Protein AF-A0A812W4Q2-F1 (afdb_monomer_lite)

Foldseek 3Di:
DDWDDDPQWTFDAQLQPRDTDAPD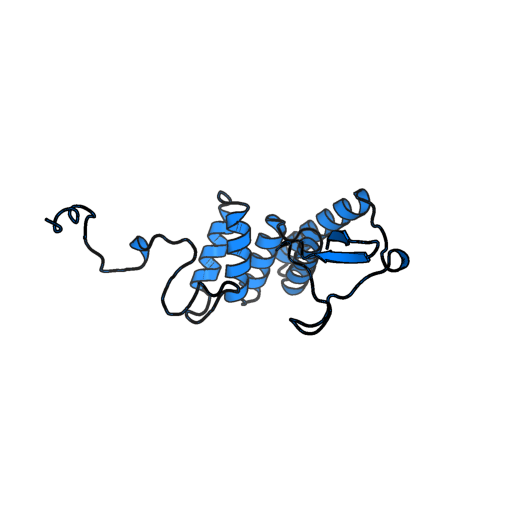PVVDDGDTDHPVNDDDDDPVNLVVLLVVLLVQLVVCLVVLVLVSNLVSLVSNCSSHVQPLSSLQSNLSSCLSVLNLLQSLLSLVSSCVVPVPDPSSVVSNVSSVVSDDQQRQHPVRQRHVVDRPPDDDPVPPDPPPPDDDPDDDPDDDD

Secondary structure (DSSP, 8-state):
-EEEEETTEEEEE-TTT-PBPPSSSTTSPPPPB-GGGPPP--HHHHHHHHHHHHHHHHHHHHTT-HHHHHHHHHHHHHH-TT-HHHHHHHHHHHHHTT-HHHHHHHHHHHHHH-TT-HHHHHHHHHHHHHS-TTPPPTTS--STT---TT--GGGS-TT-----S--------

Sequence (173 aa):
MSAFTMFDEYFLKDLGTDQAIWAGEPGGELKRFAANELRPVGDELFDLRFTIAQNLAAVCLRRSMYKEAIEWADAALSMDGKAPKALMRLGAALLRSGKPGPASDRLAAAQKAMPNDPEVRKLLREAELKRSPTWVCANGCCGPWGLVCGGSIAETMPGAAGVSVAGMHRMME

pLDDT: mean 75.86, std 21.26, range [28.69, 97.94]

Structure (mmCIF, N/CA/C/O backbone):
data_AF-A0A812W4Q2-F1
#
_entry.id   AF-A0A812W4Q2-F1
#
loop_
_atom_site.group_PDB
_atom_site.id
_atom_site.type_symbol
_atom_site.label_atom_id
_atom_site.label_alt_id
_atom_site.label_comp_id
_atom_site.label_asym_id
_atom_site.label_entity_id
_atom_site.label_seq_id
_atom_site.pdbx_PDB_ins_code
_atom_site.Cartn_x
_atom_site.Cartn_y
_atom_site.Cartn_z
_atom_site.occupancy
_atom_site.B_iso_or_equiv
_atom_site.auth_seq_id
_atom_site.auth_comp_id
_atom_site.auth_asym_id
_atom_site.auth_atom_id
_atom_site.pdbx_PDB_model_num
ATOM 1 N N . MET A 1 1 ? 5.795 -5.856 -11.205 1.00 57.22 1 MET A N 1
ATOM 2 C CA . MET A 1 1 ? 5.867 -7.256 -11.687 1.00 57.22 1 MET A CA 1
ATOM 3 C C . MET A 1 1 ? 7.314 -7.589 -11.998 1.00 57.22 1 MET A C 1
ATOM 5 O O . MET A 1 1 ? 7.953 -6.795 -12.678 1.00 57.22 1 MET A O 1
ATOM 9 N N . SER A 1 2 ? 7.828 -8.710 -11.498 1.00 55.00 2 SER A N 1
ATOM 10 C CA . SER A 1 2 ? 9.112 -9.277 -11.932 1.00 55.00 2 SER A CA 1
ATOM 11 C C . SER A 1 2 ? 8.847 -10.511 -12.793 1.00 55.00 2 SER A C 1
ATOM 13 O O . SER A 1 2 ? 7.814 -11.169 -12.638 1.00 55.00 2 SER A O 1
ATOM 15 N N . ALA A 1 3 ? 9.750 -10.796 -13.729 1.00 58.22 3 ALA A N 1
ATOM 16 C CA . ALA A 1 3 ? 9.686 -11.983 -14.570 1.00 58.22 3 ALA A CA 1
ATOM 17 C C . ALA A 1 3 ? 10.834 -12.932 -14.210 1.00 58.22 3 ALA A C 1
ATOM 19 O O . ALA A 1 3 ? 11.943 -12.475 -13.932 1.00 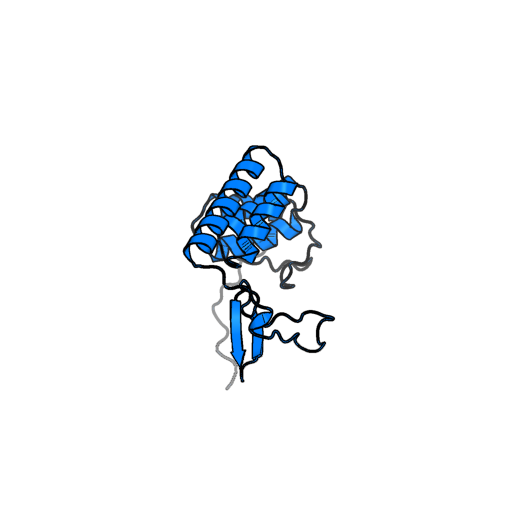58.22 3 ALA A O 1
ATOM 20 N N . PHE A 1 4 ? 10.575 -14.238 -14.212 1.00 61.19 4 PHE A N 1
ATOM 21 C CA . PHE A 1 4 ? 11.614 -15.263 -14.084 1.00 61.19 4 PHE A CA 1
ATOM 22 C C . PHE A 1 4 ? 11.594 -16.182 -15.302 1.00 61.19 4 PHE A C 1
ATOM 24 O O . PHE A 1 4 ? 10.547 -16.358 -15.928 1.00 61.19 4 PHE A O 1
ATOM 31 N N . THR A 1 5 ? 12.758 -16.733 -15.640 1.00 55.25 5 THR A N 1
ATOM 32 C CA . THR A 1 5 ? 12.945 -17.575 -16.821 1.00 55.25 5 THR A CA 1
ATOM 33 C C . THR A 1 5 ? 12.847 -19.051 -16.460 1.00 55.25 5 THR A C 1
ATOM 35 O O . THR A 1 5 ? 13.419 -19.510 -15.469 1.00 55.25 5 THR A O 1
ATOM 38 N N . MET A 1 6 ? 12.139 -19.815 -17.285 1.00 58.53 6 MET A N 1
ATOM 39 C CA . MET A 1 6 ? 12.185 -21.274 -17.279 1.00 58.53 6 MET A CA 1
ATOM 40 C C . MET A 1 6 ? 12.067 -21.735 -18.737 1.00 58.53 6 MET A C 1
ATOM 42 O O . MET A 1 6 ? 11.047 -21.495 -19.366 1.00 58.53 6 MET A O 1
ATOM 46 N N . PHE A 1 7 ? 13.129 -22.342 -19.284 1.00 58.66 7 PHE A N 1
ATOM 47 C CA . PHE A 1 7 ? 13.194 -22.824 -20.679 1.00 58.66 7 PHE A CA 1
ATOM 48 C C . PHE A 1 7 ? 12.794 -21.776 -21.745 1.00 58.66 7 PHE A C 1
ATOM 50 O O . PHE A 1 7 ? 11.938 -22.044 -22.578 1.00 58.66 7 PHE A O 1
ATOM 57 N N . ASP A 1 8 ? 13.394 -20.579 -21.705 1.00 62.84 8 ASP A N 1
ATOM 58 C CA . ASP A 1 8 ? 13.127 -19.442 -22.619 1.00 62.84 8 ASP A CA 1
ATOM 59 C C . ASP A 1 8 ? 11.710 -18.838 -22.557 1.00 62.84 8 ASP A C 1
ATOM 61 O O . ASP A 1 8 ? 11.375 -17.925 -23.315 1.00 62.84 8 ASP A O 1
ATOM 65 N N . GLU A 1 9 ? 10.892 -19.279 -21.602 1.00 65.31 9 GLU A N 1
ATOM 66 C CA . GLU A 1 9 ? 9.574 -18.719 -21.318 1.00 65.31 9 GLU A CA 1
ATOM 67 C C . GLU A 1 9 ? 9.625 -17.830 -20.066 1.00 65.31 9 GLU A C 1
ATOM 69 O O . GLU A 1 9 ? 10.291 -18.151 -19.071 1.00 65.31 9 GLU A O 1
ATOM 74 N N . TYR A 1 10 ? 8.909 -16.701 -20.111 1.00 65.50 10 TYR A N 1
ATOM 75 C CA . TYR A 1 10 ? 8.801 -15.774 -18.986 1.00 65.50 10 TYR A CA 1
ATOM 76 C C . TYR A 1 10 ? 7.458 -15.923 -18.276 1.00 65.50 10 TYR A C 1
ATOM 78 O O . TYR A 1 10 ? 6.392 -15.862 -18.897 1.00 65.50 10 TYR A O 1
ATOM 86 N N . PHE A 1 11 ? 7.527 -16.032 -16.951 1.00 71.38 11 PHE A N 1
ATOM 87 C CA . PHE A 1 11 ? 6.368 -16.048 -16.063 1.00 71.38 11 PHE A CA 1
ATOM 88 C C . PHE A 1 11 ? 6.322 -14.770 -15.232 1.00 71.38 11 PHE A C 1
ATOM 90 O O . PHE A 1 11 ? 7.345 -14.325 -14.706 1.00 71.38 11 PHE A O 1
ATOM 97 N N . LEU A 1 12 ? 5.128 -14.193 -15.087 1.00 73.75 12 LEU A N 1
ATOM 98 C CA . LEU A 1 12 ? 4.919 -13.021 -14.242 1.00 73.75 12 LEU A CA 1
ATOM 99 C C . LEU A 1 12 ? 4.743 -13.439 -12.785 1.00 73.75 12 LEU A C 1
ATOM 101 O O . LEU A 1 12 ? 3.986 -14.361 -12.480 1.00 73.75 12 LEU A O 1
ATOM 105 N N . LYS A 1 13 ? 5.403 -12.715 -11.884 1.00 74.75 13 LYS A N 1
ATOM 106 C CA . LYS A 1 13 ? 5.212 -12.841 -10.440 1.00 74.75 13 LYS A CA 1
ATOM 107 C C . LYS A 1 13 ? 4.623 -11.579 -9.837 1.00 74.75 13 LYS A C 1
ATOM 109 O O . LYS A 1 13 ? 4.940 -10.451 -10.244 1.00 74.75 13 LYS A O 1
ATOM 114 N N . ASP A 1 14 ? 3.793 -11.790 -8.826 1.00 71.12 14 ASP A N 1
ATOM 115 C CA . ASP A 1 14 ? 3.319 -10.735 -7.947 1.00 71.12 14 ASP A CA 1
ATOM 116 C C . ASP A 1 14 ? 4.452 -10.342 -6.996 1.00 71.12 14 ASP A C 1
ATOM 118 O O . ASP A 1 14 ? 5.007 -11.168 -6.279 1.00 71.12 14 ASP A O 1
ATOM 122 N N . LEU A 1 15 ? 4.798 -9.057 -6.984 1.00 68.38 15 LEU A N 1
ATOM 123 C CA . LEU A 1 15 ? 5.868 -8.525 -6.142 1.00 68.38 15 LEU A CA 1
ATOM 124 C C . LEU A 1 15 ? 5.498 -8.496 -4.653 1.00 68.38 15 LEU A C 1
ATOM 126 O O . LEU A 1 15 ? 6.384 -8.467 -3.797 1.00 68.38 15 LEU A O 1
ATOM 130 N N . GLY A 1 16 ? 4.205 -8.502 -4.324 1.00 63.75 16 GLY A N 1
ATOM 131 C CA . GLY A 1 16 ? 3.737 -8.552 -2.942 1.00 6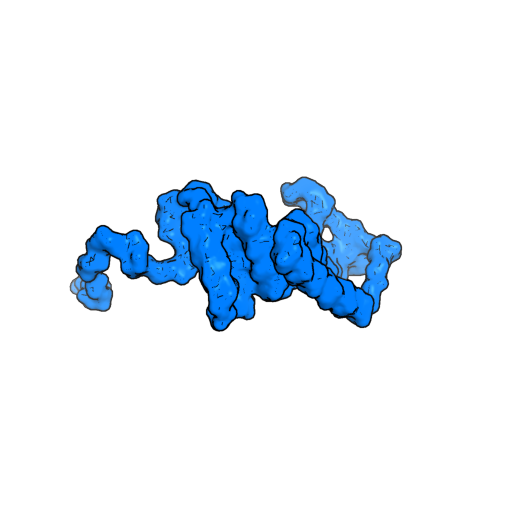3.75 16 GLY A CA 1
ATOM 132 C C . GLY A 1 16 ? 3.885 -9.945 -2.329 1.00 63.75 16 GLY A C 1
ATOM 133 O O . GLY A 1 16 ? 4.341 -10.076 -1.190 1.00 63.75 16 GLY A O 1
ATOM 134 N N . THR A 1 17 ? 3.529 -10.982 -3.088 1.00 67.31 17 THR A N 1
ATOM 135 C CA . THR A 1 17 ? 3.414 -12.368 -2.597 1.00 67.31 17 THR A CA 1
ATOM 136 C C . THR A 1 17 ? 4.518 -13.306 -3.090 1.00 67.31 17 THR A C 1
ATOM 138 O O . THR A 1 17 ? 4.675 -14.384 -2.523 1.00 67.31 17 THR A O 1
ATOM 141 N N . ASP A 1 18 ? 5.288 -12.903 -4.105 1.00 70.69 18 ASP A N 1
ATOM 142 C CA . ASP A 1 18 ? 6.246 -13.736 -4.858 1.00 70.69 18 ASP A CA 1
ATOM 143 C C . ASP A 1 18 ? 5.609 -14.991 -5.498 1.00 70.69 18 ASP A C 1
ATOM 145 O O . ASP A 1 18 ? 6.291 -15.939 -5.892 1.00 70.69 18 ASP A O 1
ATOM 149 N N . GLN A 1 19 ? 4.278 -14.996 -5.631 1.00 71.12 19 GLN A N 1
ATOM 150 C CA . GLN A 1 19 ? 3.528 -16.054 -6.302 1.00 71.12 19 GLN A CA 1
ATOM 151 C C . GLN A 1 19 ? 3.410 -15.769 -7.802 1.00 71.12 19 GLN A C 1
ATOM 153 O O . GLN A 1 19 ? 3.396 -14.615 -8.239 1.00 71.12 19 GLN A O 1
ATOM 158 N N . ALA A 1 20 ? 3.321 -16.832 -8.603 1.00 73.81 20 ALA A N 1
ATOM 159 C CA . ALA A 1 20 ? 3.072 -16.712 -10.035 1.00 73.81 20 ALA A CA 1
ATOM 160 C C . ALA A 1 20 ? 1.671 -16.128 -10.290 1.00 73.81 20 ALA A C 1
ATOM 162 O O . ALA A 1 20 ? 0.694 -16.539 -9.662 1.00 73.81 20 ALA A O 1
ATOM 163 N N . ILE A 1 21 ? 1.578 -15.172 -11.216 1.00 70.19 21 ILE A N 1
ATOM 164 C CA . ILE A 1 21 ? 0.316 -14.551 -11.620 1.00 70.19 21 ILE A CA 1
ATOM 165 C C . ILE A 1 21 ? -0.280 -15.356 -12.773 1.00 70.19 21 ILE A C 1
ATOM 167 O O . ILE A 1 21 ? 0.320 -15.480 -13.841 1.00 70.19 21 ILE A O 1
ATOM 171 N N . TRP A 1 22 ? -1.504 -15.835 -12.577 1.00 65.62 22 TRP A N 1
ATOM 172 C CA . TRP A 1 22 ? -2.339 -16.379 -13.642 1.00 65.62 22 TRP A CA 1
ATOM 173 C C . TRP A 1 22 ? -2.986 -15.213 -14.389 1.00 65.62 22 TRP A C 1
ATOM 175 O O . TRP A 1 22 ? -3.690 -14.406 -13.783 1.00 65.62 22 TRP A O 1
ATOM 185 N N . ALA A 1 23 ? -2.757 -15.089 -15.695 1.00 60.72 23 ALA A N 1
ATOM 186 C CA . ALA A 1 23 ? -3.556 -14.178 -16.509 1.00 60.72 23 ALA A CA 1
ATOM 187 C C . ALA A 1 23 ? -4.712 -14.975 -17.128 1.00 60.72 23 ALA A C 1
ATOM 189 O O . ALA A 1 23 ? -4.554 -15.583 -18.183 1.00 60.72 23 ALA A O 1
ATOM 190 N N . GLY A 1 24 ? -5.850 -15.000 -16.433 1.00 63.19 24 GLY A N 1
ATOM 191 C CA . GLY A 1 24 ? -7.023 -15.807 -16.775 1.00 63.19 24 GLY A CA 1
ATOM 192 C C . GLY A 1 24 ? -7.847 -16.157 -15.532 1.00 63.19 24 GLY A C 1
ATOM 193 O O . GLY A 1 24 ? -7.670 -15.546 -14.479 1.00 63.19 24 GLY A O 1
ATOM 194 N N . GLU A 1 25 ? -8.741 -17.138 -15.657 1.00 57.91 25 GLU A N 1
ATOM 195 C CA . GLU A 1 25 ? -9.475 -17.713 -14.521 1.00 57.91 25 GLU A CA 1
ATOM 196 C C . GLU A 1 25 ? -8.492 -18.299 -13.480 1.00 57.91 25 GLU A C 1
ATOM 198 O O . GLU A 1 25 ? -7.498 -18.929 -13.865 1.00 57.91 25 GLU A O 1
ATOM 203 N N . PRO A 1 26 ? -8.734 -18.126 -12.167 1.00 54.50 26 PRO A N 1
ATOM 204 C CA . PRO A 1 26 ? -7.930 -18.758 -11.123 1.00 54.50 26 PRO A CA 1
ATOM 205 C C . PRO A 1 26 ? -7.872 -20.284 -11.308 1.00 54.50 26 PRO A C 1
ATOM 207 O O . PRO A 1 26 ? -8.906 -20.944 -11.359 1.00 54.50 26 PRO A O 1
ATOM 210 N N . GLY A 1 27 ? -6.664 -20.850 -11.402 1.00 62.75 27 GLY A N 1
ATOM 211 C CA . GLY A 1 27 ? -6.459 -22.280 -11.679 1.00 62.75 27 GLY A CA 1
ATOM 212 C C . GLY A 1 27 ? -6.478 -22.667 -13.166 1.00 62.75 27 GLY A C 1
ATOM 213 O O . GLY A 1 27 ? -6.368 -23.852 -13.472 1.00 62.75 27 GLY A O 1
ATOM 214 N N . GLY A 1 28 ? -6.604 -21.693 -14.079 1.00 67.06 28 GLY A N 1
ATOM 215 C CA . GLY A 1 28 ? -6.359 -21.866 -15.517 1.00 67.06 28 GLY A CA 1
ATOM 216 C C . GLY A 1 28 ? -4.872 -22.049 -15.843 1.00 67.06 28 GLY A C 1
ATOM 217 O O . GLY A 1 28 ? -4.071 -22.228 -14.943 1.00 67.06 28 GLY A O 1
ATOM 218 N N . GLU A 1 29 ? -4.463 -22.008 -17.112 1.00 67.50 29 GLU A N 1
ATOM 219 C CA . GLU A 1 29 ? -3.035 -22.091 -17.472 1.00 67.50 29 GLU A CA 1
ATOM 220 C C . GLU A 1 29 ? -2.294 -20.766 -17.211 1.00 67.50 29 GLU A C 1
ATOM 222 O O . GLU A 1 29 ? -2.845 -19.676 -17.391 1.00 67.50 29 GLU A O 1
ATOM 227 N N . LEU A 1 30 ? -1.021 -20.836 -16.790 1.00 69.25 30 LEU A N 1
ATOM 228 C CA . LEU A 1 30 ? -0.177 -19.643 -16.665 1.00 69.25 30 LEU A CA 1
ATOM 229 C C . LEU A 1 30 ? 0.020 -19.034 -18.052 1.00 69.25 30 LEU A C 1
ATOM 231 O O . LEU A 1 30 ? 0.524 -19.691 -18.963 1.00 69.25 30 LEU A O 1
ATOM 235 N N . LYS A 1 31 ? -0.320 -17.752 -18.202 1.00 74.00 31 LYS A N 1
ATOM 236 C CA . LYS A 1 31 ? -0.041 -17.035 -19.443 1.00 74.00 31 LYS A CA 1
ATOM 237 C C . LYS A 1 31 ? 1.464 -16.882 -19.616 1.00 74.00 31 LYS A C 1
ATOM 239 O O . LYS A 1 31 ? 2.142 -16.279 -18.784 1.00 74.00 31 LYS A O 1
ATOM 244 N N . ARG A 1 32 ? 1.947 -17.424 -20.727 1.00 74.06 32 ARG A N 1
ATOM 245 C CA . ARG A 1 32 ? 3.338 -17.360 -21.162 1.00 74.06 32 ARG A CA 1
ATOM 246 C C . ARG A 1 32 ? 3.558 -16.085 -21.961 1.00 74.06 32 ARG A C 1
ATOM 248 O O . ARG A 1 32 ? 2.697 -15.712 -22.757 1.00 74.06 32 ARG A O 1
ATOM 255 N N . PHE A 1 33 ? 4.699 -15.444 -21.737 1.00 76.00 33 PHE A N 1
ATOM 256 C CA . PHE A 1 33 ? 5.133 -14.289 -22.514 1.00 76.00 33 PHE A CA 1
ATOM 257 C C . PHE A 1 33 ? 6.424 -14.618 -23.248 1.00 76.00 33 PHE A C 1
ATOM 259 O O . PHE A 1 33 ? 7.371 -15.145 -22.653 1.00 76.00 33 PHE A O 1
ATOM 266 N N . ALA A 1 34 ? 6.464 -14.282 -24.532 1.00 77.38 34 ALA A N 1
ATOM 267 C CA . ALA A 1 34 ? 7.688 -14.321 -25.312 1.00 77.38 34 ALA A CA 1
ATOM 268 C C . ALA A 1 34 ? 8.532 -13.064 -25.042 1.00 77.38 34 ALA A C 1
ATOM 270 O O . ALA A 1 34 ? 8.014 -11.996 -24.711 1.00 77.38 34 ALA A O 1
ATOM 271 N N . ALA A 1 35 ? 9.854 -13.167 -25.205 1.00 71.69 35 ALA A N 1
ATOM 272 C CA . ALA A 1 35 ? 10.777 -12.061 -24.927 1.00 71.69 35 ALA A CA 1
ATOM 273 C C . ALA A 1 35 ? 10.446 -10.776 -25.716 1.00 71.69 35 ALA A C 1
ATOM 275 O O . ALA A 1 35 ? 10.618 -9.672 -25.211 1.00 71.69 35 ALA A O 1
ATOM 276 N N . ASN A 1 36 ? 9.939 -10.915 -26.943 1.00 80.38 36 ASN A N 1
ATOM 277 C CA . ASN A 1 36 ? 9.543 -9.803 -27.813 1.00 80.38 36 ASN A CA 1
ATOM 278 C C . ASN A 1 36 ? 8.252 -9.087 -27.369 1.00 80.38 36 ASN A C 1
ATOM 280 O O . ASN A 1 36 ? 7.984 -7.978 -27.831 1.00 80.38 36 ASN A O 1
ATOM 284 N N . GLU A 1 37 ? 7.459 -9.694 -26.486 1.00 79.25 37 GLU A N 1
ATOM 285 C CA . GLU A 1 37 ? 6.258 -9.088 -25.898 1.00 79.25 37 GLU A CA 1
ATOM 286 C C . GLU A 1 37 ? 6.590 -8.231 -24.670 1.00 79.25 37 GLU A C 1
ATOM 288 O O . GLU A 1 37 ? 5.779 -7.412 -24.230 1.00 79.25 37 GLU A O 1
ATOM 293 N N . LEU A 1 38 ? 7.794 -8.395 -24.118 1.00 78.81 38 LEU A N 1
ATOM 294 C CA . LEU A 1 38 ? 8.265 -7.671 -22.950 1.00 78.81 38 LEU A CA 1
ATOM 295 C C . LEU A 1 38 ? 9.043 -6.425 -23.378 1.00 78.81 38 LEU A C 1
ATOM 297 O O . LEU A 1 38 ? 9.913 -6.464 -24.245 1.00 78.81 38 LEU A O 1
ATOM 301 N N . ARG A 1 39 ? 8.750 -5.292 -22.735 1.00 79.81 39 ARG A N 1
ATOM 302 C CA . ARG A 1 39 ? 9.539 -4.064 -22.888 1.00 79.81 39 ARG A CA 1
ATOM 303 C C . ARG A 1 39 ? 10.428 -3.888 -21.661 1.00 79.81 39 ARG A C 1
ATOM 305 O O . ARG A 1 39 ? 9.878 -3.693 -20.576 1.00 79.81 39 ARG A O 1
ATOM 312 N N . PRO A 1 40 ? 11.765 -3.924 -21.803 1.00 75.19 40 PRO A N 1
ATOM 313 C CA . PRO A 1 40 ? 12.649 -3.648 -20.684 1.00 75.19 40 PRO A CA 1
ATOM 314 C C . PRO A 1 40 ? 12.490 -2.185 -20.268 1.00 75.19 40 PRO A C 1
ATOM 316 O O . PRO A 1 40 ? 12.477 -1.274 -21.098 1.00 75.19 40 PRO A O 1
ATOM 319 N N . VAL A 1 41 ? 12.345 -1.967 -18.968 1.00 79.94 41 VAL A N 1
ATOM 320 C CA . VAL A 1 41 ? 12.371 -0.640 -18.353 1.00 79.94 41 VAL A CA 1
ATOM 321 C C . VAL A 1 41 ? 13.701 -0.544 -17.625 1.00 79.94 41 VAL A C 1
ATOM 323 O O . VAL A 1 41 ? 13.995 -1.410 -16.810 1.00 79.94 41 VAL A O 1
ATOM 326 N N . GLY A 1 42 ? 14.512 0.465 -17.946 1.00 86.19 42 GLY A N 1
ATOM 327 C CA . GLY A 1 42 ? 15.780 0.683 -17.248 1.00 86.19 42 GLY A CA 1
ATOM 328 C C . GLY A 1 42 ? 15.558 1.078 -15.788 1.00 86.19 42 GLY A C 1
ATOM 329 O O . GLY A 1 42 ? 14.576 1.762 -15.480 1.00 86.19 42 GLY A O 1
ATOM 330 N N . ASP A 1 43 ? 16.488 0.684 -14.921 1.00 84.75 43 ASP A N 1
ATOM 331 C CA . ASP A 1 43 ? 16.402 0.881 -13.468 1.00 84.75 43 ASP A CA 1
ATOM 332 C C . ASP A 1 43 ? 16.185 2.357 -13.095 1.00 84.75 43 ASP A C 1
ATOM 334 O O . ASP A 1 43 ? 15.310 2.675 -12.295 1.00 84.75 43 ASP A O 1
ATOM 338 N N . GLU A 1 44 ? 16.861 3.290 -13.775 1.00 87.06 44 GLU A N 1
ATOM 339 C CA . GLU A 1 44 ? 16.689 4.734 -13.550 1.00 87.06 44 GLU A CA 1
ATOM 340 C C . GLU A 1 44 ? 15.242 5.204 -13.774 1.00 87.06 44 GLU A C 1
ATOM 342 O O . GLU A 1 44 ? 14.687 5.992 -13.002 1.00 87.06 44 GLU A O 1
ATOM 347 N N . LEU A 1 45 ? 14.602 4.714 -14.841 1.00 86.69 45 LEU A N 1
ATOM 348 C CA . LEU A 1 45 ? 13.225 5.075 -15.165 1.00 86.69 45 LEU A CA 1
ATOM 349 C C . LEU A 1 45 ? 12.246 4.422 -14.185 1.00 86.69 45 LEU A C 1
ATOM 351 O O . LEU A 1 45 ? 11.205 5.010 -13.874 1.00 86.69 45 LEU A O 1
ATOM 355 N N . PHE A 1 46 ? 12.571 3.222 -13.709 1.00 86.56 46 PHE A N 1
ATOM 356 C CA . PHE A 1 46 ? 11.806 2.523 -12.687 1.00 86.56 46 PHE A CA 1
ATOM 357 C C . PHE A 1 46 ? 11.846 3.280 -11.350 1.00 86.56 46 PHE A C 1
ATOM 359 O O . PHE A 1 46 ? 10.787 3.646 -10.829 1.00 86.56 46 PHE A O 1
ATOM 366 N N . ASP A 1 47 ? 13.038 3.615 -10.856 1.00 88.50 47 ASP A N 1
ATOM 367 C CA . ASP A 1 47 ? 13.246 4.329 -9.591 1.00 88.50 47 ASP A CA 1
ATOM 368 C C . ASP A 1 47 ? 12.581 5.707 -9.592 1.00 88.50 47 ASP A C 1
ATOM 370 O O . ASP A 1 47 ? 11.925 6.116 -8.618 1.00 88.50 47 ASP A O 1
ATOM 374 N N . LEU A 1 48 ? 12.692 6.420 -10.717 1.00 92.25 48 LEU A N 1
ATOM 375 C CA . LEU A 1 48 ? 12.054 7.717 -10.893 1.00 92.25 48 LEU A CA 1
ATOM 376 C C . LEU A 1 48 ? 10.526 7.596 -10.838 1.00 92.25 48 LEU A C 1
ATOM 378 O O . LEU A 1 48 ? 9.874 8.332 -10.092 1.00 92.25 48 LEU A O 1
ATOM 382 N N . ARG A 1 49 ? 9.937 6.656 -11.589 1.00 92.75 49 ARG A N 1
ATOM 383 C CA . ARG A 1 49 ? 8.478 6.434 -11.601 1.00 92.75 49 ARG A CA 1
ATOM 384 C C . ARG A 1 49 ? 7.961 6.022 -10.231 1.00 92.75 49 ARG A C 1
ATOM 386 O O . ARG A 1 49 ? 6.929 6.539 -9.797 1.00 92.75 49 ARG A O 1
ATOM 393 N N . PHE A 1 50 ? 8.686 5.152 -9.538 1.00 93.00 50 PHE A N 1
ATOM 394 C CA . PHE A 1 50 ? 8.347 4.716 -8.190 1.00 93.00 50 PHE A CA 1
ATOM 395 C C . PHE A 1 50 ? 8.315 5.882 -7.202 1.00 93.00 50 PHE A C 1
ATOM 397 O O . PHE A 1 50 ? 7.329 6.076 -6.481 1.00 93.00 50 PHE A O 1
ATOM 404 N N . THR A 1 51 ? 9.355 6.713 -7.221 1.00 93.88 51 THR A N 1
ATOM 405 C CA . THR A 1 51 ? 9.459 7.889 -6.351 1.00 93.88 51 THR A CA 1
ATOM 406 C C . THR A 1 51 ? 8.361 8.911 -6.651 1.00 93.88 51 THR A C 1
ATOM 408 O O . THR A 1 51 ? 7.730 9.439 -5.730 1.00 93.88 51 THR A O 1
ATOM 411 N N . ILE A 1 52 ? 8.079 9.161 -7.934 1.00 95.94 52 ILE A N 1
ATOM 412 C CA . ILE A 1 52 ? 7.011 10.075 -8.361 1.00 95.94 52 ILE A CA 1
ATOM 413 C C . ILE A 1 52 ? 5.647 9.568 -7.889 1.00 95.94 52 ILE A C 1
ATOM 415 O O . ILE A 1 52 ? 4.908 10.334 -7.270 1.00 95.94 52 ILE A O 1
ATOM 419 N N . ALA A 1 53 ? 5.324 8.291 -8.110 1.00 96.06 53 ALA A N 1
ATOM 420 C CA . ALA A 1 53 ? 4.047 7.710 -7.694 1.00 96.06 53 ALA A CA 1
ATOM 421 C C . ALA A 1 53 ? 3.838 7.828 -6.175 1.00 96.06 53 ALA A C 1
ATOM 423 O O . ALA A 1 53 ? 2.783 8.265 -5.709 1.00 96.06 53 ALA A O 1
ATOM 424 N N . GLN A 1 54 ? 4.878 7.543 -5.387 1.00 96.06 54 GLN A N 1
ATOM 425 C CA . GLN A 1 54 ? 4.839 7.705 -3.935 1.00 96.06 54 GLN A CA 1
ATOM 426 C C . GLN A 1 54 ? 4.579 9.150 -3.488 1.00 96.06 54 GLN A C 1
ATOM 428 O O . GLN A 1 54 ? 3.806 9.386 -2.551 1.00 96.06 54 GLN A O 1
ATOM 433 N N . ASN A 1 55 ? 5.228 10.114 -4.137 1.00 96.75 55 ASN A N 1
ATOM 434 C CA . ASN A 1 55 ? 5.079 11.527 -3.805 1.00 96.75 55 ASN A CA 1
ATOM 435 C C . ASN A 1 55 ? 3.714 12.072 -4.241 1.00 96.75 55 ASN A C 1
ATOM 437 O O . ASN A 1 55 ? 3.094 12.822 -3.483 1.00 96.75 55 ASN A O 1
ATOM 441 N N . LEU A 1 56 ? 3.208 11.658 -5.405 1.00 97.31 56 LEU A N 1
ATOM 442 C CA . LEU A 1 56 ? 1.865 12.009 -5.869 1.00 97.31 56 LEU A CA 1
ATOM 443 C C . LEU A 1 56 ? 0.795 11.479 -4.916 1.00 97.31 56 LEU A C 1
ATOM 445 O O . LEU A 1 56 ? -0.041 12.263 -4.469 1.00 97.31 56 LEU A O 1
ATOM 449 N N . ALA A 1 57 ? 0.885 10.215 -4.489 1.00 97.06 57 ALA A N 1
ATOM 450 C CA . ALA A 1 57 ? -0.023 9.659 -3.484 1.00 97.06 57 ALA A CA 1
ATOM 451 C C . ALA A 1 57 ? -0.035 10.497 -2.189 1.00 97.06 57 ALA A C 1
ATOM 453 O O . ALA A 1 57 ? -1.095 10.783 -1.629 1.00 97.06 57 ALA A O 1
ATOM 454 N N . ALA A 1 58 ? 1.137 10.956 -1.735 1.00 97.06 58 ALA A N 1
ATOM 455 C CA . ALA A 1 58 ? 1.254 11.813 -0.555 1.00 97.06 58 ALA A CA 1
ATOM 456 C C . ALA A 1 58 ? 0.613 13.201 -0.754 1.00 97.06 58 ALA A C 1
ATOM 458 O O . ALA A 1 58 ? -0.040 13.726 0.150 1.00 97.06 58 ALA A O 1
ATOM 459 N N . VAL A 1 59 ? 0.792 13.814 -1.928 1.00 97.94 59 VAL A N 1
ATOM 460 C CA . VAL A 1 59 ? 0.185 15.113 -2.264 1.00 97.94 59 VAL A CA 1
ATOM 461 C C . VAL A 1 59 ? -1.333 14.996 -2.374 1.00 97.94 59 VAL A C 1
ATOM 463 O O . VAL A 1 59 ? -2.037 15.816 -1.782 1.00 97.94 59 VAL A O 1
ATOM 466 N N . CYS A 1 60 ? -1.835 13.970 -3.062 1.00 97.44 60 CYS A N 1
ATOM 467 C CA . CYS A 1 60 ? -3.264 13.697 -3.193 1.00 97.44 60 CYS A CA 1
ATOM 468 C C . CYS A 1 60 ? -3.922 13.486 -1.823 1.00 97.44 60 CYS A C 1
ATOM 470 O O . CYS A 1 60 ? -4.956 14.093 -1.547 1.00 97.44 60 CYS A O 1
ATOM 472 N N . LEU A 1 61 ? -3.280 12.738 -0.916 1.00 96.06 61 LEU A N 1
ATOM 473 C CA . LEU A 1 61 ? -3.748 12.572 0.465 1.00 96.06 61 LEU A CA 1
ATOM 474 C C . LEU A 1 61 ? -3.892 13.898 1.211 1.00 96.06 61 LEU A C 1
ATOM 476 O O . LEU A 1 61 ? -4.924 14.143 1.833 1.00 96.06 61 LEU A O 1
ATOM 480 N N . ARG A 1 62 ? -2.877 14.768 1.134 1.00 96.00 62 ARG A N 1
ATOM 481 C CA . ARG A 1 62 ? -2.921 16.089 1.787 1.00 96.00 62 ARG A CA 1
ATOM 482 C C . ARG A 1 62 ? -4.009 16.993 1.216 1.00 96.00 62 ARG A C 1
ATOM 484 O O . ARG A 1 62 ? -4.519 17.846 1.932 1.00 96.00 62 ARG A O 1
ATOM 491 N N . ARG A 1 63 ? -4.355 16.812 -0.059 1.00 97.12 63 ARG A N 1
ATOM 492 C CA . ARG A 1 63 ? -5.424 17.551 -0.744 1.00 97.12 63 ARG A CA 1
ATOM 493 C C . ARG A 1 63 ? -6.797 16.886 -0.632 1.00 97.12 63 ARG A C 1
ATOM 495 O O . ARG A 1 63 ? -7.730 17.346 -1.280 1.00 97.12 63 ARG A O 1
ATOM 502 N N . SER A 1 64 ? -6.927 15.814 0.151 1.00 96.12 64 SER A N 1
ATOM 503 C CA . SER A 1 64 ? -8.162 15.026 0.274 1.00 96.12 64 SER A CA 1
ATOM 504 C C . SER A 1 64 ? -8.677 14.438 -1.051 1.00 96.12 64 SER A C 1
ATOM 506 O O . SER A 1 64 ? -9.845 14.078 -1.171 1.00 96.12 64 SER A O 1
ATOM 508 N N . MET A 1 65 ? -7.795 14.297 -2.044 1.00 97.44 65 MET A N 1
ATOM 509 C CA . MET A 1 65 ? -8.055 13.648 -3.332 1.00 97.44 65 MET A CA 1
ATOM 510 C C . MET A 1 65 ? -7.886 12.135 -3.157 1.00 97.44 65 MET A C 1
ATOM 512 O O . MET A 1 65 ? -6.868 11.551 -3.533 1.00 97.44 65 MET A O 1
ATOM 516 N N . TYR A 1 66 ? -8.826 11.505 -2.447 1.00 96.62 66 TYR A N 1
ATOM 517 C CA . TYR A 1 66 ? -8.650 10.128 -1.973 1.00 96.62 66 TYR A CA 1
ATOM 518 C C . TYR A 1 66 ? -8.630 9.098 -3.102 1.00 96.62 66 TYR A C 1
ATOM 520 O O . TYR A 1 66 ? -7.919 8.104 -2.992 1.00 96.62 66 TYR A O 1
ATOM 528 N N . LYS A 1 67 ? -9.383 9.328 -4.181 1.00 96.25 67 LYS A N 1
ATOM 529 C CA . LYS A 1 67 ? -9.438 8.404 -5.318 1.00 96.25 67 LYS A CA 1
ATOM 530 C C . LYS A 1 67 ? -8.091 8.366 -6.042 1.00 96.25 67 LYS A C 1
ATOM 532 O O . LYS A 1 67 ? -7.517 7.299 -6.216 1.00 96.25 67 LYS A O 1
ATOM 537 N N . GLU A 1 68 ? -7.550 9.534 -6.354 1.00 96.56 68 GLU A N 1
ATOM 538 C CA . GLU A 1 68 ? -6.249 9.701 -6.993 1.00 96.56 68 GLU A CA 1
ATOM 539 C C . GLU A 1 68 ? -5.123 9.206 -6.077 1.00 96.56 68 GLU A C 1
ATOM 541 O O . GLU A 1 68 ? -4.169 8.585 -6.534 1.00 96.56 68 GLU A O 1
ATOM 546 N N . ALA A 1 69 ? -5.237 9.426 -4.762 1.00 97.62 69 ALA A N 1
ATOM 547 C CA . ALA A 1 69 ? -4.275 8.891 -3.803 1.00 97.62 69 ALA A CA 1
ATOM 548 C C . ALA A 1 69 ? -4.220 7.357 -3.814 1.00 97.62 69 ALA A C 1
ATOM 550 O O . ALA A 1 69 ? -3.128 6.799 -3.713 1.00 97.62 69 ALA A O 1
ATOM 551 N N . ILE A 1 70 ? -5.376 6.693 -3.934 1.00 96.75 70 ILE A N 1
ATOM 552 C CA . ILE A 1 70 ? -5.460 5.235 -4.078 1.00 96.75 70 ILE A CA 1
ATOM 553 C C . ILE A 1 70 ? -4.784 4.811 -5.383 1.00 96.75 70 ILE A C 1
ATOM 555 O O . ILE A 1 70 ? -3.883 3.982 -5.339 1.00 96.75 70 ILE A O 1
ATOM 559 N N . GLU A 1 71 ? -5.132 5.440 -6.509 1.00 96.31 71 GLU A N 1
ATOM 560 C CA . GLU A 1 71 ? -4.564 5.120 -7.829 1.00 96.31 71 GLU A CA 1
ATOM 561 C C . GLU A 1 71 ? -3.029 5.238 -7.848 1.00 96.31 71 GLU A C 1
ATOM 563 O O . GLU A 1 71 ? -2.332 4.326 -8.298 1.00 96.31 71 GLU A O 1
ATOM 568 N N . TRP A 1 72 ? -2.473 6.322 -7.300 1.00 97.50 72 TRP A N 1
ATOM 569 C CA . TRP A 1 72 ? -1.021 6.511 -7.239 1.00 97.50 72 TRP A CA 1
ATOM 570 C C . TRP A 1 72 ? -0.330 5.571 -6.249 1.00 97.50 72 TRP A C 1
ATOM 572 O O . TRP A 1 72 ? 0.792 5.125 -6.504 1.00 97.50 72 TRP A O 1
ATOM 582 N N . ALA A 1 73 ? -0.975 5.255 -5.124 1.00 95.94 73 ALA A N 1
ATOM 583 C CA . ALA A 1 73 ? -0.434 4.289 -4.177 1.00 95.94 73 ALA A CA 1
ATOM 584 C C . ALA A 1 73 ? -0.441 2.866 -4.761 1.00 95.94 73 ALA A C 1
ATOM 586 O O . ALA A 1 73 ? 0.553 2.158 -4.616 1.00 95.94 73 ALA A O 1
ATOM 587 N N . ASP A 1 74 ? -1.492 2.478 -5.486 1.00 93.69 74 ASP A N 1
ATOM 588 C CA . ASP A 1 74 ? -1.567 1.199 -6.200 1.00 93.69 74 ASP A CA 1
ATOM 589 C C . ASP A 1 74 ? -0.534 1.121 -7.333 1.00 93.69 74 ASP A C 1
ATOM 591 O O . ASP A 1 74 ? 0.103 0.081 -7.522 1.00 93.69 74 ASP A O 1
ATOM 595 N N . ALA A 1 75 ? -0.281 2.228 -8.040 1.00 92.75 75 ALA A N 1
ATOM 596 C CA . ALA A 1 75 ? 0.800 2.300 -9.021 1.00 92.75 75 ALA A CA 1
ATOM 597 C C . ALA A 1 75 ? 2.173 2.062 -8.365 1.00 92.75 75 ALA A C 1
ATOM 599 O O . ALA A 1 75 ? 2.975 1.279 -8.878 1.00 92.75 75 ALA A O 1
ATOM 600 N N . ALA A 1 76 ? 2.428 2.676 -7.204 1.00 94.19 76 ALA A N 1
ATOM 601 C CA . ALA A 1 76 ? 3.645 2.432 -6.430 1.00 94.19 76 ALA A CA 1
ATOM 602 C C . ALA A 1 76 ? 3.759 0.970 -5.966 1.00 94.19 76 ALA A C 1
ATOM 604 O O . ALA A 1 76 ? 4.834 0.386 -6.079 1.00 94.19 76 ALA A O 1
ATOM 605 N N . LEU A 1 77 ? 2.659 0.357 -5.522 1.00 91.75 77 LEU A N 1
ATOM 606 C CA . LEU A 1 77 ? 2.633 -1.049 -5.100 1.00 91.75 77 LEU A CA 1
ATOM 607 C C . LEU A 1 77 ? 2.779 -2.038 -6.263 1.00 91.75 77 LEU A C 1
ATOM 609 O O . LEU A 1 77 ? 3.319 -3.126 -6.094 1.00 91.75 77 LEU A O 1
ATOM 613 N N . SER A 1 78 ? 2.349 -1.663 -7.464 1.00 86.88 78 SER A N 1
ATOM 614 C CA . SER A 1 78 ? 2.548 -2.476 -8.672 1.00 86.88 78 SER A CA 1
ATOM 615 C C . SER A 1 78 ? 4.027 -2.553 -9.083 1.00 86.88 78 SER A C 1
ATOM 617 O O . SER A 1 78 ? 4.453 -3.523 -9.728 1.00 86.88 78 SER A O 1
ATOM 619 N N . MET A 1 79 ? 4.802 -1.526 -8.710 1.00 87.81 79 MET A N 1
ATOM 620 C CA . MET A 1 79 ? 6.255 -1.454 -8.887 1.00 87.81 79 MET A CA 1
ATOM 621 C C . MET A 1 79 ? 7.004 -2.116 -7.730 1.00 87.81 79 MET A C 1
ATOM 623 O O . MET A 1 79 ? 7.925 -2.873 -7.990 1.00 87.81 79 MET A O 1
ATOM 627 N N . ASP A 1 80 ? 6.585 -1.899 -6.483 1.00 87.44 80 ASP A N 1
ATOM 628 C CA . ASP A 1 80 ? 7.112 -2.590 -5.302 1.00 87.44 80 ASP A CA 1
ATOM 629 C C . ASP A 1 80 ? 5.962 -2.980 -4.365 1.00 87.44 80 ASP A C 1
ATOM 631 O O . ASP A 1 80 ? 5.427 -2.161 -3.613 1.00 87.44 80 ASP A O 1
ATOM 635 N N . GLY A 1 81 ? 5.607 -4.267 -4.386 1.00 84.38 81 GLY A N 1
ATOM 636 C CA . GLY A 1 81 ? 4.466 -4.810 -3.646 1.00 84.38 81 GLY A CA 1
ATOM 637 C C . GLY A 1 81 ? 4.612 -4.765 -2.126 1.00 84.38 81 GLY A C 1
ATOM 638 O O . GLY A 1 81 ? 3.629 -4.991 -1.417 1.00 84.38 81 GLY A O 1
ATOM 639 N N . LYS A 1 82 ? 5.808 -4.460 -1.608 1.00 86.50 82 LYS A N 1
ATOM 640 C CA . LYS A 1 82 ? 6.089 -4.370 -0.169 1.00 86.50 82 LYS A CA 1
ATOM 641 C C . LYS A 1 82 ? 6.484 -2.959 0.265 1.00 86.50 82 LYS A C 1
ATOM 643 O O . LYS A 1 82 ? 6.840 -2.777 1.429 1.00 86.50 82 LYS A O 1
ATOM 648 N N . ALA A 1 83 ? 6.351 -1.961 -0.615 1.00 91.75 83 ALA A N 1
ATOM 649 C CA . ALA A 1 83 ? 6.686 -0.566 -0.346 1.00 91.75 83 ALA A CA 1
ATOM 650 C C . ALA A 1 83 ? 5.923 -0.021 0.883 1.00 91.75 83 ALA A C 1
ATOM 652 O O . ALA A 1 83 ? 4.731 0.304 0.784 1.00 91.75 83 ALA A O 1
ATOM 653 N N . PRO A 1 84 ? 6.577 0.172 2.047 1.00 92.25 84 PRO A N 1
ATOM 654 C CA . PRO A 1 84 ? 5.859 0.409 3.303 1.00 92.25 84 PRO A CA 1
ATOM 655 C C . PRO A 1 84 ? 5.107 1.743 3.322 1.00 92.25 84 PRO A C 1
ATOM 657 O O . PRO A 1 84 ? 3.971 1.839 3.788 1.00 92.25 84 PRO A O 1
ATOM 660 N N . LYS A 1 85 ? 5.719 2.779 2.738 1.00 94.38 85 LYS A N 1
ATOM 661 C CA . LYS A 1 85 ? 5.113 4.106 2.586 1.00 94.38 85 LYS A CA 1
ATOM 662 C C . LYS A 1 85 ? 3.922 4.092 1.625 1.00 94.38 85 LYS A C 1
ATOM 664 O O . LYS A 1 85 ? 2.968 4.832 1.844 1.00 94.38 85 LYS A O 1
ATOM 669 N N . ALA A 1 86 ? 3.958 3.279 0.567 1.00 95.56 86 ALA A N 1
ATOM 670 C CA . ALA A 1 86 ? 2.830 3.148 -0.354 1.00 95.56 86 ALA A CA 1
ATOM 671 C C . ALA A 1 86 ? 1.662 2.406 0.315 1.00 95.56 86 ALA A C 1
ATOM 673 O O . ALA A 1 86 ? 0.535 2.893 0.258 1.00 95.56 86 ALA A O 1
ATOM 674 N N . LEU A 1 87 ? 1.942 1.319 1.049 1.00 95.31 87 LEU A N 1
ATOM 675 C CA . LEU A 1 87 ? 0.947 0.596 1.854 1.00 95.31 87 LEU A CA 1
ATOM 676 C C . LEU A 1 87 ? 0.275 1.507 2.890 1.00 95.31 87 LEU A C 1
ATOM 678 O O . LEU A 1 87 ? -0.953 1.532 2.990 1.00 95.31 87 LEU A O 1
ATOM 682 N N . MET A 1 88 ? 1.066 2.295 3.625 1.00 96.50 88 MET A N 1
ATOM 683 C CA . MET A 1 88 ? 0.549 3.256 4.602 1.00 96.50 88 MET A CA 1
ATOM 684 C C . MET A 1 88 ? -0.363 4.298 3.945 1.00 96.50 88 MET A C 1
ATOM 686 O O . MET A 1 88 ? -1.465 4.549 4.432 1.00 96.50 88 MET A O 1
ATOM 690 N N . ARG A 1 89 ? 0.073 4.895 2.828 1.00 96.69 89 ARG A N 1
ATOM 691 C CA . ARG A 1 89 ? -0.698 5.922 2.110 1.00 96.69 89 ARG A CA 1
ATOM 692 C C . ARG A 1 89 ? -1.989 5.364 1.518 1.00 96.69 89 ARG A C 1
ATOM 694 O O . ARG A 1 89 ? -3.031 6.000 1.656 1.00 96.69 89 ARG A O 1
ATOM 701 N N . LEU A 1 90 ? -1.944 4.169 0.931 1.00 96.62 90 LEU A N 1
ATOM 702 C CA . LEU A 1 90 ? -3.138 3.474 0.453 1.00 96.62 90 LEU A CA 1
ATOM 703 C C . LEU A 1 90 ? -4.122 3.235 1.604 1.00 96.62 90 LEU A C 1
ATOM 705 O O . LEU A 1 90 ? -5.300 3.567 1.499 1.00 96.62 90 LEU A O 1
ATOM 709 N N . GLY A 1 91 ? -3.625 2.720 2.729 1.00 96.06 91 GLY A N 1
ATOM 710 C CA . GLY A 1 91 ? -4.410 2.512 3.940 1.00 96.06 91 GLY A CA 1
ATOM 711 C C . GLY A 1 91 ? -5.067 3.792 4.460 1.00 96.06 91 GLY A C 1
ATOM 712 O O . GLY A 1 91 ? -6.270 3.812 4.722 1.00 96.06 91 GLY A O 1
ATOM 713 N N . ALA A 1 92 ? -4.307 4.886 4.538 1.00 97.38 92 ALA A N 1
ATOM 714 C CA . ALA A 1 92 ? -4.818 6.197 4.932 1.00 97.38 92 ALA A CA 1
ATOM 715 C C . ALA A 1 92 ? -5.901 6.710 3.967 1.00 97.38 92 ALA A C 1
ATOM 717 O O . ALA A 1 92 ? -6.937 7.208 4.412 1.00 97.38 92 ALA A O 1
ATOM 718 N N . ALA A 1 93 ? -5.688 6.567 2.656 1.00 97.56 93 ALA A N 1
ATOM 719 C CA . ALA A 1 93 ? -6.634 7.013 1.636 1.00 97.56 93 ALA A CA 1
ATOM 720 C C . ALA A 1 93 ? -7.938 6.208 1.703 1.00 97.56 93 ALA A C 1
ATOM 722 O O . ALA A 1 93 ? -9.023 6.790 1.727 1.00 97.56 93 ALA A O 1
ATOM 723 N N . LEU A 1 94 ? -7.839 4.882 1.834 1.00 96.75 94 LEU A N 1
ATOM 724 C CA . LEU A 1 94 ? -8.984 3.988 2.007 1.00 96.75 94 LEU A CA 1
ATOM 725 C C . LEU A 1 94 ? -9.778 4.335 3.269 1.00 96.75 94 LEU A C 1
ATOM 727 O O . LEU A 1 94 ? -11.001 4.482 3.199 1.00 96.75 94 LEU A O 1
ATOM 731 N N . LEU A 1 95 ? -9.092 4.554 4.392 1.00 96.62 95 LEU A N 1
ATOM 732 C CA . LEU A 1 95 ? -9.719 4.923 5.659 1.00 96.62 95 LEU A CA 1
ATOM 733 C C . LEU A 1 95 ? -10.495 6.241 5.549 1.00 96.62 95 LEU A C 1
ATOM 735 O O . LEU A 1 95 ? -11.642 6.326 5.990 1.00 96.62 95 LEU A O 1
ATOM 739 N N . ARG A 1 96 ? -9.887 7.260 4.932 1.00 95.88 96 ARG A N 1
ATOM 740 C CA . ARG A 1 96 ? -10.506 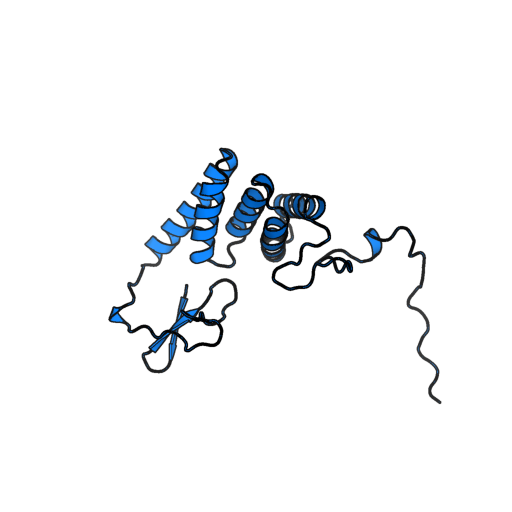8.580 4.728 1.00 95.88 96 ARG A CA 1
ATOM 741 C C . ARG A 1 96 ? -11.622 8.553 3.677 1.00 95.88 96 ARG A C 1
ATOM 743 O O . ARG A 1 96 ? -12.572 9.314 3.802 1.00 95.88 96 ARG A O 1
ATOM 750 N N . SER A 1 97 ? -11.561 7.633 2.713 1.00 95.44 97 SER A N 1
ATOM 751 C CA . SER A 1 97 ? -12.619 7.397 1.716 1.00 95.44 97 SER A CA 1
ATOM 752 C C . SER A 1 97 ? -13.814 6.577 2.232 1.00 95.44 97 SER A C 1
ATOM 754 O O . SER A 1 97 ? -14.726 6.282 1.463 1.00 95.44 97 SER A O 1
ATOM 756 N N . GLY A 1 98 ? -13.816 6.180 3.512 1.00 94.00 98 GLY A N 1
ATOM 757 C CA . GLY A 1 98 ? -14.914 5.420 4.120 1.00 94.00 98 GLY A CA 1
ATOM 758 C C . GLY A 1 98 ? -14.827 3.903 3.931 1.00 94.00 98 GLY A C 1
ATOM 759 O O . GLY A 1 98 ? -15.824 3.210 4.110 1.00 94.00 98 GLY A O 1
ATOM 760 N N . LYS A 1 99 ? -13.645 3.364 3.603 1.00 94.31 99 LYS A N 1
ATOM 761 C CA . LYS A 1 99 ? -13.392 1.921 3.432 1.00 94.31 99 LYS A CA 1
ATOM 762 C C . LYS A 1 99 ? -12.462 1.376 4.534 1.00 94.31 99 LYS A C 1
ATOM 764 O O . LYS A 1 99 ? -11.333 0.979 4.242 1.00 94.31 99 LYS A O 1
ATOM 769 N N . PRO A 1 100 ? -12.901 1.344 5.808 1.00 92.56 100 PRO A N 1
ATOM 770 C CA . PRO A 1 100 ? -12.047 0.983 6.943 1.00 92.56 100 PRO A CA 1
ATOM 771 C C . PRO A 1 100 ? -11.592 -0.487 6.950 1.00 92.56 100 PRO A C 1
ATOM 773 O O . PRO A 1 100 ? -10.493 -0.774 7.412 1.00 92.56 100 PRO A O 1
ATOM 776 N N . GLY A 1 101 ? -12.388 -1.413 6.404 1.00 88.62 101 GLY A N 1
ATOM 777 C CA . GLY A 1 101 ? -12.010 -2.828 6.287 1.00 88.62 101 GLY A CA 1
ATOM 778 C C . GLY A 1 101 ? -10.753 -3.027 5.428 1.00 88.62 101 GLY A C 1
ATOM 779 O O . GLY A 1 101 ? -9.706 -3.382 5.973 1.00 88.62 101 GLY A O 1
ATOM 780 N N . PRO A 1 102 ? -10.801 -2.691 4.122 1.00 90.81 102 PRO A N 1
ATOM 781 C CA . PRO A 1 102 ? -9.630 -2.751 3.246 1.00 90.81 102 PRO A CA 1
ATOM 782 C C . PRO A 1 102 ? -8.448 -1.916 3.751 1.00 90.81 102 PRO A C 1
ATOM 784 O O . PRO A 1 102 ? -7.295 -2.305 3.575 1.00 90.81 102 PRO A O 1
ATOM 787 N N . ALA A 1 103 ? -8.719 -0.776 4.400 1.00 94.25 103 ALA A N 1
ATOM 788 C CA . ALA A 1 103 ? -7.677 0.039 5.016 1.00 94.25 103 ALA A CA 1
ATOM 789 C C . ALA A 1 103 ? -6.907 -0.732 6.098 1.00 94.25 103 ALA A C 1
ATOM 791 O O . ALA A 1 103 ? -5.677 -0.694 6.101 1.00 94.25 103 ALA A O 1
ATOM 792 N N . SER A 1 104 ? -7.613 -1.449 6.983 1.00 91.50 104 SER A N 1
ATOM 793 C CA . SER A 1 104 ? -6.990 -2.225 8.062 1.00 91.50 104 SER A CA 1
ATOM 794 C C . SER A 1 104 ? -6.033 -3.293 7.524 1.00 91.50 104 SER A C 1
ATOM 796 O O . SER A 1 104 ? -4.921 -3.420 8.028 1.00 91.50 104 SER A O 1
ATOM 798 N N . ASP A 1 105 ? -6.393 -3.964 6.428 1.00 89.25 105 ASP A N 1
ATOM 799 C CA . ASP A 1 105 ? -5.551 -4.988 5.802 1.00 89.25 105 ASP A CA 1
ATOM 800 C C . ASP A 1 105 ? -4.240 -4.391 5.256 1.00 89.25 105 ASP A C 1
ATOM 802 O O . ASP A 1 105 ? -3.149 -4.917 5.498 1.00 89.25 105 ASP A O 1
ATOM 806 N N . ARG A 1 106 ? -4.324 -3.252 4.552 1.00 92.06 106 ARG A N 1
ATOM 807 C CA . ARG A 1 106 ? -3.145 -2.569 3.984 1.00 92.06 106 ARG A CA 1
ATOM 808 C C . ARG A 1 106 ? -2.254 -1.960 5.067 1.00 92.06 106 ARG A C 1
ATOM 810 O O . ARG A 1 106 ? -1.030 -2.039 4.967 1.00 92.06 106 ARG A O 1
ATOM 817 N N . LEU A 1 107 ? -2.850 -1.409 6.123 1.00 92.75 107 LEU A N 1
ATOM 818 C CA . LEU A 1 107 ? -2.123 -0.850 7.265 1.00 92.75 107 LEU A CA 1
ATOM 819 C C . LEU A 1 107 ? -1.457 -1.939 8.110 1.00 92.75 107 LEU A C 1
ATOM 821 O O . LEU A 1 107 ? -0.338 -1.735 8.571 1.00 92.75 107 LEU A O 1
ATOM 825 N N . ALA A 1 108 ? -2.072 -3.115 8.247 1.00 90.12 108 ALA A N 1
ATOM 826 C CA . ALA A 1 108 ? -1.443 -4.260 8.898 1.00 90.12 108 ALA A CA 1
ATOM 827 C C . ALA A 1 108 ? -0.196 -4.732 8.130 1.00 90.12 108 ALA A C 1
ATOM 829 O O . ALA A 1 108 ? 0.829 -5.043 8.738 1.00 90.12 108 ALA A O 1
ATOM 830 N N . ALA A 1 109 ? -0.242 -4.734 6.793 1.00 89.94 109 ALA A N 1
ATOM 831 C CA . ALA A 1 109 ? 0.936 -5.008 5.971 1.00 89.94 109 ALA A CA 1
ATOM 832 C C . ALA A 1 109 ? 2.022 -3.927 6.140 1.00 89.94 109 ALA A C 1
ATOM 834 O O . ALA A 1 109 ? 3.194 -4.263 6.313 1.00 89.94 109 ALA A O 1
ATOM 835 N N . ALA A 1 110 ? 1.640 -2.644 6.177 1.00 92.06 110 ALA A N 1
ATOM 836 C CA . ALA A 1 110 ? 2.572 -1.547 6.448 1.00 92.06 110 ALA A CA 1
ATOM 837 C C . ALA A 1 110 ? 3.229 -1.673 7.836 1.00 92.06 110 ALA A C 1
ATOM 839 O O . ALA A 1 110 ? 4.434 -1.476 7.963 1.00 92.06 110 ALA A O 1
ATOM 840 N N . GLN A 1 111 ? 2.462 -2.059 8.861 1.00 92.31 111 GLN A N 1
ATOM 841 C CA . GLN A 1 111 ? 2.925 -2.222 10.243 1.00 92.31 111 GLN A CA 1
ATOM 842 C C . GLN A 1 111 ? 3.955 -3.348 10.382 1.00 92.31 111 GLN A C 1
ATOM 844 O O . GLN A 1 111 ? 4.884 -3.228 11.179 1.00 92.31 111 GLN A O 1
ATOM 849 N N . LYS A 1 112 ? 3.822 -4.426 9.596 1.00 89.94 112 LYS A N 1
ATOM 850 C CA . LYS A 1 112 ? 4.829 -5.499 9.538 1.00 89.94 112 LYS A CA 1
ATOM 851 C C . LYS A 1 112 ? 6.160 -5.000 8.978 1.00 89.94 112 LYS A C 1
ATOM 853 O O . LYS A 1 112 ? 7.208 -5.417 9.456 1.00 89.94 112 LYS A O 1
ATOM 858 N N . ALA A 1 113 ? 6.117 -4.116 7.982 1.00 88.88 113 ALA A N 1
ATOM 859 C CA . ALA A 1 113 ? 7.318 -3.569 7.361 1.00 88.88 113 ALA A CA 1
ATOM 860 C C . ALA A 1 113 ? 7.915 -2.375 8.134 1.00 88.88 113 ALA A C 1
ATOM 862 O O . ALA A 1 113 ? 9.122 -2.158 8.085 1.00 88.88 113 ALA A O 1
ATOM 863 N N . MET A 1 114 ? 7.094 -1.622 8.876 1.00 89.31 114 MET A N 1
ATOM 864 C CA . MET A 1 114 ? 7.514 -0.505 9.735 1.00 89.31 114 MET A CA 1
ATOM 865 C C . MET A 1 114 ? 6.945 -0.644 11.164 1.00 89.31 114 MET A C 1
ATOM 867 O O . MET A 1 114 ? 6.033 0.095 11.543 1.00 89.31 114 MET A O 1
ATOM 871 N N . PRO A 1 115 ? 7.491 -1.548 12.005 1.00 89.06 115 PRO A N 1
ATOM 872 C CA . PRO A 1 115 ? 6.960 -1.825 13.348 1.00 89.06 115 PRO A CA 1
ATOM 873 C C . PRO A 1 115 ? 6.927 -0.613 14.298 1.00 89.06 115 PRO A C 1
ATOM 875 O O . PRO A 1 115 ? 6.055 -0.488 15.164 1.00 89.06 115 PRO A O 1
ATOM 878 N N . ASN A 1 116 ? 7.877 0.303 14.119 1.00 90.81 116 ASN A N 1
ATOM 879 C CA . ASN A 1 116 ? 8.092 1.439 15.014 1.00 90.81 116 ASN A CA 1
ATOM 880 C C . ASN A 1 116 ? 7.472 2.747 14.510 1.00 90.81 116 ASN A C 1
ATOM 882 O O . ASN A 1 116 ? 7.662 3.776 15.152 1.00 90.81 116 ASN A O 1
ATOM 886 N N . ASP A 1 117 ? 6.738 2.730 13.395 1.00 93.56 117 ASP A N 1
ATOM 887 C CA . ASP A 1 117 ? 6.103 3.937 12.871 1.00 93.56 117 ASP A CA 1
ATOM 888 C C . ASP A 1 117 ? 4.814 4.264 13.663 1.00 93.56 117 ASP A C 1
ATOM 890 O O . ASP A 1 117 ? 3.847 3.489 13.633 1.00 93.56 117 ASP A O 1
ATOM 894 N N . PRO A 1 118 ? 4.772 5.392 14.403 1.00 93.31 118 PRO A N 1
ATOM 895 C CA . PRO A 1 118 ? 3.609 5.760 15.203 1.00 93.31 118 PRO A CA 1
ATOM 896 C C . PRO A 1 118 ? 2.403 6.162 14.344 1.00 93.31 118 PRO A C 1
ATOM 898 O O . PRO A 1 118 ? 1.262 6.007 14.790 1.00 93.31 118 PRO A O 1
ATOM 901 N N . GLU A 1 119 ? 2.626 6.668 13.128 1.00 93.75 119 GLU A N 1
ATOM 902 C CA . GLU A 1 119 ? 1.554 7.073 12.221 1.00 93.75 119 GLU A CA 1
ATOM 903 C C . GLU A 1 119 ? 0.816 5.843 11.690 1.00 93.75 119 GLU A C 1
ATOM 905 O O . GLU A 1 119 ? -0.416 5.792 11.760 1.00 93.75 119 GLU A O 1
ATOM 910 N N . VAL A 1 120 ? 1.559 4.815 11.264 1.00 93.94 120 VAL A N 1
ATOM 911 C CA . VAL A 1 120 ? 0.978 3.531 10.834 1.00 93.94 120 VAL A CA 1
ATOM 912 C C . VAL A 1 120 ? 0.140 2.918 11.949 1.00 93.94 120 VAL A C 1
ATOM 914 O O . VAL A 1 120 ? -1.013 2.550 11.716 1.00 93.94 120 VAL A O 1
ATOM 917 N N . ARG A 1 121 ? 0.674 2.871 13.176 1.00 92.69 121 ARG A N 1
ATOM 918 C CA . ARG A 1 121 ? -0.032 2.309 14.335 1.00 92.69 121 ARG A CA 1
ATOM 919 C C . ARG A 1 121 ? -1.330 3.057 14.631 1.00 92.69 121 ARG A C 1
ATOM 921 O O . ARG A 1 121 ? -2.366 2.437 14.876 1.00 92.69 121 ARG A O 1
ATOM 928 N N . LYS A 1 122 ? -1.289 4.392 14.584 1.00 95.75 122 LYS A N 1
ATOM 929 C CA . LYS A 1 122 ? -2.463 5.248 14.796 1.00 95.75 122 LYS A CA 1
ATOM 930 C C . LYS A 1 122 ? -3.529 5.012 13.725 1.00 95.75 122 LYS A C 1
ATOM 932 O O . LYS A 1 122 ? -4.700 4.845 14.065 1.00 95.75 122 LYS A O 1
ATOM 937 N N . LEU A 1 123 ? -3.134 4.991 12.453 1.00 95.12 123 LEU A N 1
ATOM 938 C CA . LEU A 1 123 ? -4.046 4.763 11.331 1.00 95.12 123 LEU A CA 1
ATOM 939 C C . LEU A 1 123 ? -4.658 3.362 11.380 1.00 95.12 123 LEU A C 1
ATOM 941 O O . LEU A 1 123 ? -5.858 3.220 11.150 1.00 95.12 123 LEU A O 1
ATOM 945 N N . LEU A 1 124 ? -3.859 2.340 11.702 1.00 93.06 124 LEU A N 1
ATOM 946 C CA . LEU A 1 124 ? -4.335 0.964 11.832 1.00 93.06 124 LEU A CA 1
ATOM 947 C C . LEU A 1 124 ? -5.392 0.867 12.932 1.00 93.06 124 LEU A C 1
ATOM 949 O O . LEU A 1 124 ? -6.484 0.356 12.688 1.00 93.06 124 LEU A O 1
ATOM 953 N N . ARG A 1 125 ? -5.113 1.449 14.104 1.00 91.88 125 ARG A N 1
ATOM 954 C CA . ARG A 1 125 ? -6.071 1.486 15.211 1.00 91.88 125 ARG A CA 1
ATOM 955 C C . ARG A 1 125 ? -7.366 2.201 14.824 1.00 91.88 125 ARG A C 1
ATOM 957 O O . ARG A 1 125 ? -8.448 1.720 15.144 1.00 91.88 125 ARG A O 1
ATOM 964 N N . GLU A 1 126 ? -7.274 3.330 14.120 1.00 93.62 126 GLU A N 1
ATOM 965 C CA . GLU A 1 126 ? -8.450 4.056 13.622 1.00 93.62 126 GLU A CA 1
ATOM 966 C C . GLU A 1 126 ? -9.262 3.204 12.626 1.00 93.62 126 GLU A C 1
ATOM 968 O O . GLU A 1 126 ? -10.494 3.192 12.686 1.00 93.62 126 GLU A O 1
ATOM 973 N N . ALA A 1 127 ? -8.594 2.464 11.739 1.00 92.94 127 ALA A N 1
ATOM 974 C CA . ALA A 1 127 ? -9.244 1.572 10.782 1.00 92.94 127 ALA A CA 1
ATOM 975 C C . ALA A 1 127 ? -9.948 0.392 11.464 1.00 92.94 127 ALA A C 1
ATOM 977 O O . ALA A 1 127 ? -11.087 0.079 11.119 1.00 92.94 127 ALA A O 1
ATOM 978 N N . GLU A 1 128 ? -9.321 -0.224 12.464 1.00 88.00 128 GLU A N 1
ATOM 979 C CA . GLU A 1 128 ? -9.901 -1.331 13.230 1.00 88.00 128 GLU A CA 1
ATOM 980 C C . GLU A 1 128 ? -11.113 -0.924 14.069 1.00 88.00 128 GLU A C 1
ATOM 982 O O . GLU A 1 128 ? -12.035 -1.719 14.225 1.00 88.00 128 GLU A O 1
ATOM 987 N N . LEU A 1 129 ? -11.139 0.308 14.582 1.00 88.56 129 LEU A N 1
ATOM 988 C CA . LEU A 1 129 ? -12.294 0.832 15.316 1.00 88.56 129 LEU A CA 1
ATOM 989 C C . LEU A 1 129 ? -13.482 1.134 14.395 1.00 88.56 129 LEU A C 1
ATOM 991 O O . LEU A 1 129 ? -14.631 1.019 14.813 1.00 88.56 129 LEU A O 1
ATOM 995 N N . LYS A 1 130 ? -13.212 1.550 13.152 1.00 91.06 130 LYS A N 1
ATOM 996 C CA . LYS A 1 130 ? -14.246 1.929 12.175 1.00 91.06 130 LYS A CA 1
ATOM 997 C C . LYS A 1 130 ? -14.729 0.767 11.310 1.00 91.06 130 LYS A C 1
ATOM 999 O O . LYS A 1 130 ? -15.776 0.892 10.675 1.00 91.06 130 LYS A O 1
ATOM 1004 N N . ARG A 1 131 ? -13.964 -0.322 11.194 1.00 86.25 131 ARG A N 1
ATOM 1005 C CA . ARG A 1 131 ? -14.343 -1.458 10.343 1.00 86.25 131 ARG A CA 1
ATOM 1006 C C . ARG A 1 131 ? -15.511 -2.232 10.947 1.00 86.25 131 ARG A C 1
ATOM 1008 O O . ARG A 1 131 ? -15.691 -2.270 12.158 1.00 86.25 131 ARG A O 1
ATOM 1015 N N . SER A 1 132 ? -16.286 -2.880 10.079 1.00 82.81 132 SER A N 1
ATOM 1016 C CA . SER A 1 132 ? -17.375 -3.753 10.516 1.00 82.81 132 SER A CA 1
ATOM 1017 C C . SER A 1 132 ? -16.829 -4.921 11.355 1.00 82.81 132 SER A C 1
ATOM 1019 O O . SER A 1 132 ? -15.823 -5.510 10.954 1.00 82.81 132 SER A O 1
ATOM 1021 N N . PRO A 1 133 ? -17.512 -5.339 12.437 1.00 76.44 133 PRO A N 1
ATOM 1022 C CA . PRO A 1 133 ? -17.190 -6.568 13.172 1.00 76.44 133 PRO A CA 1
ATOM 1023 C C . PRO A 1 133 ? -17.245 -7.836 12.305 1.00 76.44 133 PRO A C 1
ATOM 1025 O O . PRO A 1 133 ? -16.626 -8.846 12.628 1.00 76.44 133 PRO A O 1
ATOM 1028 N N . THR A 1 134 ? -17.984 -7.786 11.194 1.00 79.19 134 THR A N 1
ATOM 1029 C CA . THR A 1 134 ? -18.093 -8.874 10.213 1.00 79.19 134 THR A CA 1
ATOM 1030 C C . THR A 1 134 ? -17.043 -8.804 9.104 1.00 79.19 134 THR A C 1
ATOM 1032 O O . THR A 1 134 ? -17.050 -9.654 8.217 1.00 79.19 134 THR A O 1
ATOM 1035 N N . TRP A 1 135 ? -16.157 -7.799 9.114 1.00 80.12 135 TRP A N 1
ATOM 1036 C CA . TRP A 1 135 ? -15.101 -7.680 8.112 1.00 80.12 135 TRP A CA 1
ATOM 1037 C C . TRP A 1 135 ? -14.122 -8.844 8.227 1.00 80.12 135 TRP A C 1
ATOM 1039 O O . TRP A 1 135 ? -13.475 -9.014 9.264 1.00 80.12 135 TRP A O 1
ATOM 1049 N N . VAL A 1 136 ? -13.978 -9.584 7.128 1.00 76.88 136 VAL A N 1
ATOM 1050 C CA . VAL A 1 136 ? -12.972 -10.628 6.988 1.00 76.88 136 VAL A CA 1
ATOM 1051 C C . VAL A 1 136 ? -11.813 -10.103 6.165 1.00 76.88 136 VAL A C 1
ATOM 1053 O O . VAL A 1 136 ? -11.998 -9.695 5.022 1.00 76.88 136 VAL A O 1
ATOM 1056 N N . CYS A 1 137 ? -10.622 -10.067 6.769 1.00 69.12 137 CYS A N 1
ATOM 1057 C CA . CYS A 1 137 ? -9.421 -9.636 6.059 1.00 69.12 137 CYS A CA 1
ATOM 1058 C C . CYS A 1 137 ? -9.055 -10.640 4.961 1.00 69.12 137 CYS A C 1
ATOM 1060 O O . CYS A 1 137 ? -9.431 -11.810 5.040 1.00 69.12 137 CYS A O 1
ATOM 1062 N N . ALA A 1 138 ? -8.260 -10.218 3.976 1.00 63.59 138 ALA A N 1
ATOM 1063 C CA . ALA A 1 138 ? -7.834 -11.089 2.869 1.00 63.59 138 ALA A CA 1
ATOM 1064 C C . ALA A 1 138 ? -7.164 -12.415 3.311 1.00 63.59 138 ALA A C 1
ATOM 1066 O O . ALA A 1 138 ? -7.180 -13.388 2.566 1.00 63.59 138 ALA A O 1
ATOM 1067 N N . ASN A 1 139 ? -6.621 -12.475 4.534 1.00 59.06 139 ASN A N 1
ATOM 1068 C CA . ASN A 1 139 ? -6.013 -13.682 5.108 1.00 59.06 139 ASN A CA 1
ATOM 1069 C C . ASN A 1 139 ? -6.991 -14.546 5.932 1.00 59.06 139 ASN A C 1
ATOM 1071 O O . ASN A 1 139 ? -6.570 -15.528 6.535 1.00 59.06 139 ASN A O 1
ATOM 1075 N N . GLY A 1 140 ? -8.270 -14.172 6.032 1.00 58.22 140 GLY A N 1
ATOM 1076 C CA . GLY A 1 140 ? -9.301 -14.927 6.756 1.00 58.22 140 GLY A CA 1
ATOM 1077 C C . GLY A 1 140 ? -9.222 -14.875 8.288 1.00 58.22 140 GLY A C 1
ATOM 1078 O O . GLY A 1 140 ? -10.057 -15.470 8.959 1.00 58.22 140 GLY A O 1
ATOM 1079 N N . CYS A 1 141 ? -8.238 -14.180 8.867 1.00 56.66 141 CYS A N 1
ATOM 1080 C CA . CYS A 1 141 ? -7.989 -14.222 10.313 1.00 56.66 141 CYS A CA 1
ATOM 1081 C C . CYS A 1 141 ? -8.895 -13.295 11.140 1.00 56.66 141 CYS A C 1
ATOM 1083 O O . CYS A 1 141 ? -9.211 -13.610 12.282 1.00 56.66 141 CYS A O 1
ATOM 1085 N N . CYS A 1 142 ? -9.308 -12.147 10.597 1.00 55.00 142 CYS A N 1
ATOM 1086 C CA . CYS A 1 142 ? -10.236 -11.242 11.277 1.00 55.00 142 CYS A CA 1
ATOM 1087 C C . CYS A 1 142 ? -11.662 -11.701 10.969 1.00 55.00 142 CYS A C 1
ATOM 1089 O O . CYS A 1 142 ? -12.021 -11.775 9.810 1.00 55.00 142 CYS A O 1
ATOM 1091 N N . GLY A 1 143 ? -12.471 -12.028 11.965 1.00 48.25 143 GLY A N 1
ATOM 1092 C CA . GLY A 1 143 ? -13.880 -12.368 11.780 1.00 48.25 143 GLY A CA 1
ATOM 1093 C C . GLY A 1 143 ? -14.650 -12.123 13.077 1.00 48.25 143 GLY A C 1
ATOM 1094 O O . GLY A 1 143 ? -14.029 -11.747 14.077 1.00 48.25 143 GLY A O 1
ATOM 1095 N N . PRO A 1 144 ? -15.970 -12.383 13.110 1.00 44.47 144 PRO A N 1
ATOM 1096 C CA . PRO A 1 144 ? -16.821 -12.145 14.285 1.00 44.47 144 PRO A CA 1
ATOM 1097 C C . PRO A 1 144 ? -16.356 -12.870 15.561 1.00 44.47 144 PRO A C 1
ATOM 1099 O O . PRO A 1 144 ? -16.789 -12.533 16.656 1.00 44.47 144 PRO A O 1
ATOM 1102 N N . TRP A 1 145 ? -15.461 -13.853 15.415 1.00 50.56 145 TRP A N 1
ATOM 1103 C CA . TRP A 1 145 ? -14.895 -14.688 16.475 1.00 50.56 145 TRP A CA 1
ATOM 1104 C C . TRP A 1 145 ? -13.568 -14.164 17.058 1.00 50.56 145 TRP A C 1
ATOM 1106 O O . TRP A 1 145 ? -12.913 -14.866 17.821 1.00 50.56 145 TRP A O 1
ATOM 1116 N N . GLY A 1 146 ? -13.171 -12.925 16.744 1.00 46.75 146 GLY A N 1
ATOM 1117 C CA . GLY A 1 146 ? -12.280 -12.152 17.620 1.00 46.75 146 GLY A CA 1
ATOM 1118 C C . GLY A 1 146 ? -10.792 -12.526 17.641 1.00 46.75 146 GLY A C 1
ATOM 1119 O O . GLY A 1 146 ? -10.096 -12.135 18.573 1.00 46.75 146 GLY A O 1
ATOM 1120 N N . LEU A 1 147 ? -10.253 -13.204 16.624 1.00 47.28 147 LEU A N 1
ATOM 1121 C CA . LEU A 1 147 ? -8.798 -13.338 16.469 1.00 47.28 147 LEU A CA 1
ATOM 1122 C C . LEU A 1 147 ? -8.236 -12.076 15.796 1.00 47.28 147 LEU A C 1
ATOM 1124 O O . LEU A 1 147 ? -8.036 -11.999 14.584 1.00 47.28 147 LEU A O 1
ATOM 1128 N N . VAL A 1 148 ? -8.032 -11.032 16.600 1.00 51.66 148 VAL A N 1
ATOM 1129 C CA . VAL A 1 148 ? -7.377 -9.793 16.162 1.00 51.66 148 VAL A CA 1
ATOM 1130 C C . VAL A 1 148 ? -5.950 -10.127 15.727 1.00 51.66 148 VAL A C 1
ATOM 1132 O O . VAL A 1 148 ? -5.162 -10.653 16.511 1.00 51.66 148 VAL A O 1
ATOM 1135 N N . CYS A 1 149 ? -5.596 -9.813 14.479 1.00 46.41 149 CYS A N 1
ATOM 1136 C CA . CYS A 1 149 ? -4.224 -9.922 13.996 1.00 46.41 149 CYS A CA 1
ATOM 1137 C C . CYS A 1 149 ? -3.321 -8.925 14.742 1.00 46.41 149 CYS A C 1
ATOM 1139 O O . CYS A 1 149 ? -3.112 -7.814 14.270 1.00 46.41 149 CYS A O 1
ATOM 1141 N N . GLY A 1 150 ? -2.773 -9.328 15.891 1.00 43.25 150 GLY A N 1
ATOM 1142 C CA . GLY A 1 150 ? -1.694 -8.606 16.576 1.00 43.25 150 GLY A CA 1
ATOM 1143 C C . GLY A 1 150 ? -2.031 -7.961 17.923 1.00 43.25 150 GLY A C 1
ATOM 1144 O O . GLY A 1 150 ? -1.185 -7.244 18.447 1.00 43.25 150 GLY A O 1
ATOM 1145 N N . GLY A 1 151 ? -3.205 -8.217 18.507 1.00 40.06 151 GLY A N 1
ATOM 1146 C CA . GLY A 1 151 ? -3.498 -7.844 19.897 1.00 40.06 151 GLY A CA 1
ATOM 1147 C C . GLY A 1 151 ? -3.279 -9.027 20.837 1.00 40.06 151 GLY A C 1
ATOM 1148 O O . GLY A 1 151 ? -3.781 -10.119 20.571 1.00 40.06 151 GLY A O 1
ATOM 1149 N N . SER A 1 152 ? -2.548 -8.838 21.937 1.00 36.72 152 SER A N 1
ATOM 1150 C CA . SER A 1 152 ? -2.562 -9.799 23.040 1.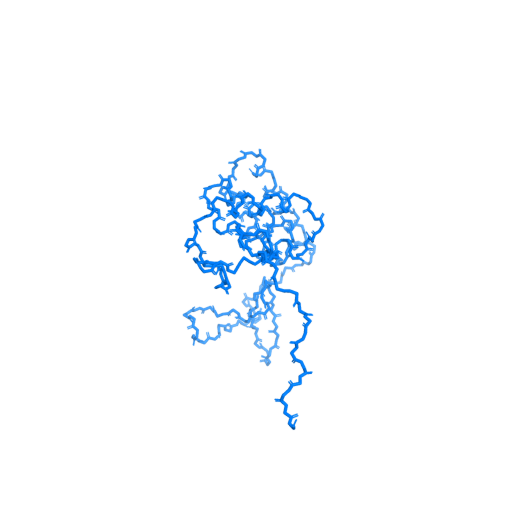00 36.72 152 SER A CA 1
ATOM 1151 C C . SER A 1 152 ? -4.003 -9.949 23.542 1.00 36.72 152 SER A C 1
ATOM 1153 O O . SER A 1 152 ? -4.716 -8.970 23.756 1.00 36.72 152 SER A O 1
ATOM 1155 N N . ILE A 1 153 ? -4.434 -11.196 23.743 1.00 42.50 153 ILE A N 1
ATOM 1156 C CA . ILE A 1 153 ? -5.793 -11.568 24.187 1.00 42.50 153 ILE A CA 1
ATOM 1157 C C . ILE A 1 153 ? -6.194 -10.842 25.496 1.00 42.50 153 ILE A C 1
ATOM 1159 O O . ILE A 1 153 ? -7.373 -10.691 25.797 1.00 42.50 153 ILE A O 1
ATOM 1163 N N . ALA A 1 154 ? -5.216 -10.323 26.245 1.00 39.97 154 ALA A N 1
ATOM 1164 C CA . ALA A 1 154 ? -5.387 -9.669 27.536 1.00 39.97 154 ALA A CA 1
ATOM 1165 C C . ALA A 1 154 ? -6.183 -8.347 27.515 1.00 39.97 154 ALA A C 1
ATOM 1167 O O . ALA A 1 154 ? -6.801 -8.019 28.522 1.00 39.97 154 ALA A O 1
ATOM 1168 N N . GLU A 1 155 ? -6.206 -7.583 26.418 1.00 39.81 155 GLU A N 1
ATOM 1169 C CA . GLU A 1 155 ? -6.799 -6.227 26.434 1.00 39.81 155 GLU A CA 1
ATOM 1170 C C . GLU A 1 155 ? -8.273 -6.165 26.004 1.00 39.81 155 GLU A C 1
ATOM 1172 O O . GLU A 1 155 ? -8.912 -5.123 26.135 1.00 39.81 155 GLU A O 1
ATOM 1177 N N . THR A 1 156 ? -8.837 -7.259 25.486 1.00 40.56 156 THR A N 1
ATOM 1178 C CA . THR A 1 156 ? -10.179 -7.244 24.866 1.00 40.56 156 THR A CA 1
ATOM 1179 C C . THR A 1 156 ? -11.253 -7.996 25.648 1.00 40.56 156 THR A C 1
ATOM 1181 O O . THR A 1 156 ? -12.410 -7.997 25.233 1.00 40.56 156 THR A O 1
ATOM 1184 N N . MET A 1 157 ? -10.920 -8.567 26.810 1.00 34.47 157 MET A N 1
ATOM 1185 C CA . MET A 1 157 ? -11.898 -9.221 27.683 1.00 34.47 157 MET A CA 1
ATOM 1186 C C . MET A 1 157 ? -12.055 -8.480 29.016 1.00 34.47 157 MET A C 1
ATOM 1188 O O . MET A 1 157 ? -11.171 -8.580 29.870 1.00 34.47 157 MET A O 1
ATOM 1192 N N . PRO A 1 158 ? -13.196 -7.819 29.282 1.00 35.31 158 PRO A N 1
ATOM 1193 C CA . PRO A 1 158 ? -13.584 -7.530 30.652 1.00 35.31 158 PRO A CA 1
ATOM 1194 C C . PRO A 1 158 ? -14.039 -8.855 31.288 1.00 35.31 158 PRO A C 1
ATOM 1196 O O . PRO A 1 158 ? -15.210 -9.213 31.205 1.00 35.31 158 PRO A O 1
ATOM 1199 N N . GLY A 1 159 ? -13.107 -9.626 31.863 1.00 42.16 159 GLY A N 1
ATOM 1200 C CA . GLY A 1 159 ? -13.470 -10.807 32.662 1.00 42.16 159 GLY A CA 1
ATOM 1201 C C . GLY A 1 159 ? -12.462 -11.952 32.787 1.00 42.16 159 GLY A C 1
ATOM 1202 O O . GLY A 1 159 ? -12.691 -12.834 33.608 1.00 42.16 159 GLY A O 1
ATOM 1203 N N . ALA A 1 160 ? -11.345 -11.976 32.056 1.00 36.62 160 ALA A N 1
ATOM 1204 C CA . ALA A 1 160 ? -10.366 -13.065 32.181 1.00 36.62 160 ALA A CA 1
ATOM 1205 C C . ALA A 1 160 ? -9.364 -12.803 33.321 1.00 36.62 160 ALA A C 1
ATOM 1207 O O . ALA A 1 160 ? -8.164 -12.626 33.108 1.00 36.62 160 ALA A O 1
ATOM 1208 N N . ALA A 1 161 ? -9.869 -12.758 34.553 1.00 31.95 161 ALA A N 1
ATOM 1209 C CA . ALA A 1 161 ? -9.032 -12.852 35.737 1.00 31.95 161 ALA A CA 1
ATOM 1210 C C . ALA A 1 161 ? -8.528 -14.298 35.885 1.00 31.95 161 ALA A C 1
ATOM 1212 O O . ALA A 1 161 ? -9.298 -15.203 36.181 1.00 31.95 161 ALA A O 1
ATOM 1213 N N . GLY A 1 162 ? -7.220 -14.476 35.694 1.00 39.66 162 GLY A N 1
ATOM 1214 C CA . GLY A 1 162 ? -6.405 -15.463 36.399 1.00 39.66 162 GLY A CA 1
ATOM 1215 C C . GLY A 1 162 ? -6.646 -16.942 36.097 1.00 39.66 162 GLY A C 1
ATOM 1216 O O . GLY A 1 162 ? -7.344 -17.617 36.841 1.00 39.66 162 GLY A O 1
ATOM 1217 N N . VAL A 1 163 ? -5.886 -17.494 35.148 1.00 29.72 163 VAL A N 1
ATOM 1218 C CA . VAL A 1 163 ? -5.324 -18.843 35.324 1.00 29.72 163 VAL A CA 1
ATOM 1219 C C . VAL A 1 163 ? -3.844 -18.785 34.959 1.00 29.72 163 VAL A C 1
ATOM 1221 O O . VAL A 1 163 ? -3.462 -18.690 33.795 1.00 29.72 163 VAL A O 1
ATOM 1224 N N . SER A 1 164 ? -3.018 -18.763 36.002 1.00 28.69 164 SER A N 1
ATOM 1225 C CA . SER A 1 164 ? -1.566 -18.887 35.924 1.00 28.69 164 SER A CA 1
ATOM 1226 C C . SER A 1 164 ? -1.195 -20.251 35.340 1.00 28.69 164 SER A C 1
ATOM 1228 O O . SER A 1 164 ? -1.708 -21.280 35.781 1.00 28.69 164 SER A O 1
ATOM 1230 N N . VAL A 1 165 ? -0.287 -20.259 34.363 1.00 35.50 165 VAL A N 1
ATOM 1231 C CA . VAL A 1 165 ? 0.319 -21.468 33.795 1.00 35.50 165 VAL A CA 1
ATOM 1232 C C . VAL A 1 165 ? 1.328 -22.017 34.805 1.00 35.50 165 VAL A C 1
ATOM 1234 O O . VAL A 1 165 ? 2.528 -21.775 34.713 1.00 35.50 165 VAL A O 1
ATOM 1237 N N . ALA A 1 166 ? 0.834 -22.729 35.812 1.00 34.03 166 ALA A N 1
ATOM 1238 C CA . ALA A 1 166 ? 1.660 -23.493 36.735 1.00 34.03 166 ALA A CA 1
ATOM 1239 C C . ALA A 1 166 ? 0.891 -24.741 37.181 1.00 34.03 166 ALA A C 1
ATOM 1241 O O . ALA A 1 166 ? 0.016 -24.666 38.036 1.00 34.03 166 ALA A O 1
ATOM 1242 N N . GLY A 1 167 ? 1.236 -25.894 36.602 1.00 34.34 167 GLY A N 1
ATOM 1243 C CA . GLY A 1 167 ? 0.810 -27.197 37.117 1.00 34.34 167 GLY A CA 1
ATOM 1244 C C . GLY A 1 167 ? -0.033 -28.023 36.154 1.00 34.34 167 GLY A C 1
ATOM 1245 O O . GLY A 1 167 ? -1.221 -28.212 36.371 1.00 34.34 167 GLY A O 1
ATOM 1246 N N . MET A 1 168 ? 0.595 -28.590 35.124 1.00 30.98 168 MET A N 1
ATOM 1247 C CA . MET A 1 168 ? 0.026 -29.745 34.420 1.00 30.98 168 MET A CA 1
ATOM 1248 C C . MET A 1 168 ? 1.141 -30.648 33.880 1.00 30.98 168 MET A C 1
ATOM 1250 O O . MET A 1 168 ? 1.193 -31.006 32.713 1.00 30.98 168 MET A O 1
ATOM 1254 N N . HIS A 1 169 ? 2.071 -31.002 34.769 1.00 33.62 169 HIS A N 1
ATOM 1255 C CA . HIS A 1 169 ? 3.021 -32.093 34.561 1.00 33.62 169 HIS A CA 1
ATOM 1256 C C . HIS A 1 169 ? 2.983 -33.006 35.791 1.00 33.62 169 HIS A C 1
ATOM 1258 O O . HIS A 1 169 ? 3.767 -32.843 36.721 1.00 33.62 169 HIS A O 1
ATOM 1264 N N . ARG A 1 170 ? 1.999 -33.912 35.817 1.00 34.66 170 ARG A N 1
ATOM 1265 C CA . ARG A 1 170 ? 2.021 -35.226 36.489 1.00 34.66 170 ARG A CA 1
ATOM 1266 C C . ARG A 1 170 ? 0.635 -35.855 36.382 1.00 34.66 170 ARG A C 1
ATOM 1268 O O . ARG A 1 170 ? -0.262 -35.440 37.100 1.00 34.66 170 ARG A O 1
ATOM 1275 N N . MET A 1 171 ? 0.488 -36.810 35.468 1.00 32.00 171 MET A N 1
ATOM 1276 C CA . MET A 1 171 ? -0.428 -37.959 35.545 1.00 32.00 171 MET A CA 1
ATOM 1277 C C . MET A 1 171 ? -0.235 -38.800 34.275 1.00 32.00 171 MET A C 1
ATOM 1279 O O . MET A 1 171 ? -1.068 -38.826 33.376 1.00 32.00 171 MET A O 1
ATOM 1283 N N . MET A 1 172 ? 0.931 -39.430 34.186 1.00 35.50 172 MET A N 1
ATOM 1284 C CA . MET A 1 172 ? 1.109 -40.757 33.604 1.00 35.50 172 MET A CA 1
ATOM 1285 C C . MET A 1 172 ? 2.203 -41.412 34.445 1.00 35.50 172 MET A C 1
ATOM 1287 O O . MET A 1 172 ? 3.209 -40.754 34.718 1.00 35.50 172 MET A O 1
ATOM 1291 N N . GLU A 1 173 ? 1.936 -42.660 34.831 1.00 34.34 173 GLU A N 1
ATOM 1292 C CA . GLU A 1 173 ? 2.553 -43.474 35.898 1.00 34.34 173 GLU A CA 1
ATOM 1293 C C . GLU A 1 173 ? 1.941 -43.302 37.295 1.00 34.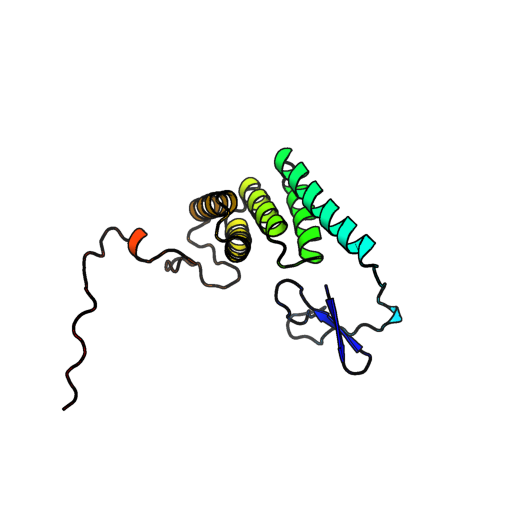34 173 GLU A C 1
ATOM 1295 O O . GLU A 1 173 ? 2.046 -42.211 37.902 1.00 34.34 173 GLU A O 1
#

Radius of gyration: 21.23 Å; chains: 1; bounding box: 35×61×65 Å